Protein AF-A0A1B2ASF9-F1 (afdb_monomer_lite)

Organism: Loxosceles similis (NCBI:txid321804)

InterPro domains:
  IPR017946 PLC-like phosphodiesterase, TIM beta/alpha-barrel domain superfamily [G3DSA:3.20.20.190] (20-88)

Structure (mmCIF, N/CA/C/O backbone):
data_AF-A0A1B2ASF9-F1
#
_entry.id   AF-A0A1B2ASF9-F1
#
loop_
_atom_site.group_PDB
_atom_site.id
_atom_site.type_symbol
_atom_site.label_atom_id
_atom_site.label_alt_id
_atom_site.label_comp_id
_atom_site.label_asym_id
_atom_site.label_entity_id
_atom_site.label_seq_id
_atom_site.pdbx_PD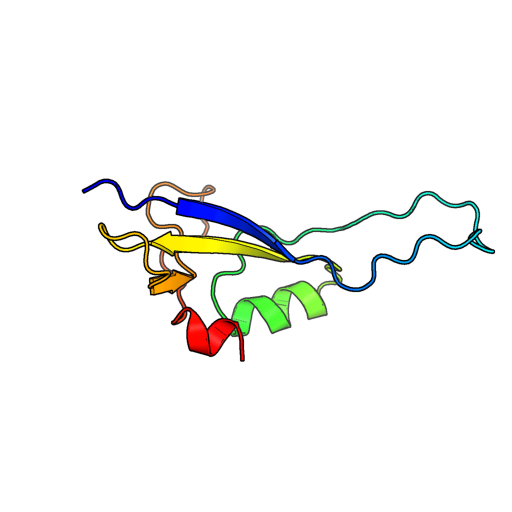B_ins_code
_atom_site.Cartn_x
_atom_site.Cartn_y
_atom_site.Cartn_z
_atom_site.occupancy
_atom_site.B_iso_or_equiv
_atom_site.auth_seq_id
_atom_site.auth_comp_id
_atom_site.auth_asym_id
_atom_site.auth_atom_id
_atom_site.pd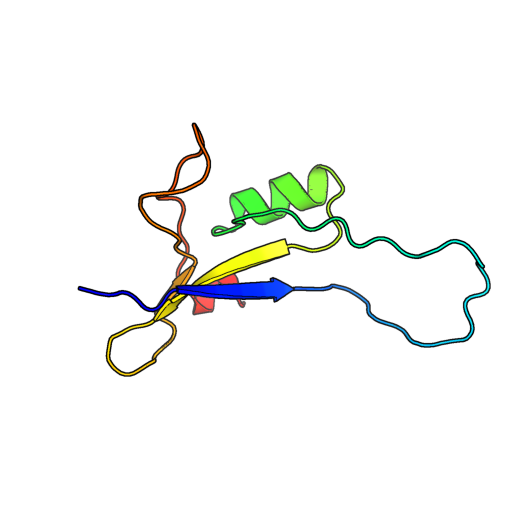bx_PDB_model_num
ATOM 1 N N . THR A 1 1 ? -4.094 9.410 20.955 1.00 42.78 1 THR A N 1
ATOM 2 C CA . THR A 1 1 ? -4.601 8.045 20.720 1.00 42.78 1 THR A CA 1
ATOM 3 C C . THR A 1 1 ? -3.526 7.321 19.952 1.00 42.78 1 THR A C 1
ATOM 5 O O . THR A 1 1 ? -3.180 7.793 18.881 1.00 42.78 1 THR A O 1
ATOM 8 N N . LEU A 1 2 ? -2.886 6.315 20.548 1.00 38.94 2 LEU A N 1
ATOM 9 C CA . LEU A 1 2 ? -1.880 5.505 19.858 1.00 38.94 2 LEU A CA 1
ATOM 10 C C . LEU A 1 2 ? -2.637 4.565 18.920 1.00 38.94 2 LEU A C 1
ATOM 12 O O . LEU A 1 2 ? -3.293 3.643 19.395 1.00 38.94 2 LEU A O 1
ATOM 16 N N . ASN A 1 3 ? -2.613 4.855 17.621 1.00 49.56 3 ASN A N 1
ATOM 17 C CA . ASN A 1 3 ? -2.958 3.855 16.621 1.00 49.56 3 ASN A CA 1
ATOM 18 C C . ASN A 1 3 ? -1.751 2.921 16.560 1.00 49.56 3 ASN A C 1
ATOM 20 O O . ASN A 1 3 ? -0.634 3.383 16.323 1.00 49.56 3 ASN A O 1
ATOM 24 N N . PHE A 1 4 ? -1.948 1.642 16.862 1.00 51.22 4 PHE A N 1
ATOM 25 C CA . PHE A 1 4 ? -0.912 0.651 16.614 1.00 51.22 4 PHE A CA 1
ATOM 26 C C . PHE A 1 4 ? -0.762 0.559 15.095 1.00 51.22 4 PHE A C 1
ATOM 28 O O . PHE A 1 4 ? -1.714 0.195 14.409 1.00 51.22 4 PHE A O 1
ATOM 35 N N . ILE A 1 5 ? 0.392 0.984 14.586 1.00 57.88 5 ILE A N 1
ATOM 36 C CA . ILE A 1 5 ? 0.784 0.812 13.188 1.00 57.88 5 ILE A CA 1
ATOM 37 C C . ILE A 1 5 ? 1.664 -0.427 13.165 1.00 57.88 5 ILE A C 1
ATOM 39 O O . ILE A 1 5 ? 2.642 -0.503 13.916 1.00 57.88 5 ILE A O 1
ATOM 43 N N . SER A 1 6 ? 1.291 -1.414 12.360 1.00 60.44 6 SER A N 1
ATOM 44 C CA . SER A 1 6 ? 2.143 -2.571 12.112 1.00 60.44 6 SER A CA 1
ATOM 45 C C . SER A 1 6 ? 2.577 -2.562 10.653 1.00 60.44 6 SER A C 1
ATOM 47 O O . SER A 1 6 ? 1.750 -2.377 9.761 1.00 60.44 6 SER A O 1
ATOM 49 N N . LEU A 1 7 ? 3.885 -2.714 10.459 1.00 61.16 7 LEU A N 1
ATOM 50 C CA . LEU A 1 7 ? 4.563 -2.686 9.169 1.00 61.16 7 LEU A CA 1
ATOM 51 C C . LEU A 1 7 ? 4.501 -4.095 8.563 1.00 61.16 7 LEU A C 1
ATOM 53 O O . LEU A 1 7 ? 5.029 -5.039 9.161 1.00 61.16 7 LEU A O 1
ATOM 57 N N . TYR A 1 8 ? 3.870 -4.254 7.402 1.00 63.88 8 TYR A N 1
ATOM 58 C CA . TYR A 1 8 ? 3.767 -5.541 6.711 1.00 63.88 8 TYR A CA 1
ATOM 59 C C . TYR A 1 8 ? 4.495 -5.500 5.375 1.00 63.88 8 TYR A C 1
ATOM 61 O O . TYR A 1 8 ? 4.331 -4.569 4.600 1.00 63.88 8 TYR A O 1
ATOM 69 N N . THR A 1 9 ? 5.261 -6.546 5.067 1.00 67.31 9 THR A N 1
ATOM 70 C CA . THR A 1 9 ? 5.876 -6.738 3.748 1.00 67.31 9 THR A CA 1
ATOM 71 C C . THR A 1 9 ? 5.178 -7.879 3.022 1.00 67.31 9 THR A C 1
ATOM 73 O O . THR A 1 9 ? 5.179 -9.013 3.504 1.00 67.31 9 THR A O 1
ATOM 76 N N . VAL A 1 10 ? 4.630 -7.599 1.841 1.00 63.38 10 VAL A N 1
ATOM 77 C CA . VAL A 1 10 ? 4.099 -8.621 0.938 1.00 63.38 10 VAL A CA 1
ATOM 78 C C . VAL A 1 10 ? 5.178 -8.974 -0.078 1.00 63.38 10 VAL A C 1
ATOM 80 O O . VAL A 1 10 ? 5.620 -8.139 -0.866 1.00 63.38 10 VAL A O 1
ATOM 83 N N . VAL A 1 11 ? 5.606 -10.235 -0.053 1.00 60.91 11 VAL A N 1
ATOM 84 C CA . VAL A 1 11 ? 6.531 -10.803 -1.033 1.00 60.91 11 VAL A CA 1
ATOM 85 C C . VAL A 1 11 ? 5.753 -11.712 -1.971 1.00 60.91 11 VAL A C 1
ATOM 87 O O . VAL A 1 11 ? 5.241 -12.751 -1.555 1.00 60.91 11 VAL A O 1
ATOM 90 N N . VAL A 1 12 ? 5.716 -11.362 -3.253 1.00 54.94 12 VAL A N 1
ATOM 91 C CA . VAL A 1 12 ? 5.210 -12.247 -4.304 1.00 54.94 12 VAL A CA 1
ATOM 92 C C . VAL A 1 12 ? 6.328 -13.207 -4.746 1.00 54.94 12 VAL A C 1
ATOM 94 O O . VAL A 1 12 ? 7.417 -12.787 -5.123 1.00 54.94 12 VAL A O 1
ATOM 97 N N . ASN A 1 13 ? 6.058 -14.518 -4.682 1.00 58.09 13 ASN A N 1
ATOM 98 C CA . ASN A 1 13 ? 6.910 -15.633 -5.145 1.00 58.09 13 ASN A CA 1
ATOM 99 C C . ASN A 1 13 ? 8.223 -15.913 -4.375 1.00 58.09 13 ASN A C 1
AT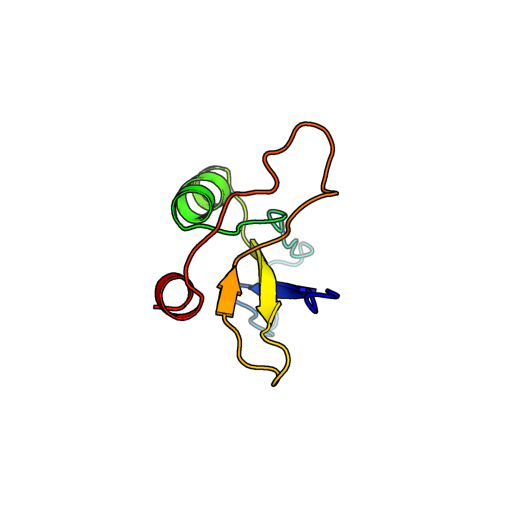OM 101 O O . ASN A 1 13 ? 9.334 -15.685 -4.859 1.00 58.09 13 ASN A O 1
ATOM 105 N N . GLY A 1 14 ? 8.114 -16.553 -3.206 1.00 56.72 14 GLY A N 1
ATOM 106 C CA . GLY A 1 14 ? 9.253 -17.128 -2.478 1.00 56.72 14 GLY A CA 1
ATOM 107 C C . GLY A 1 14 ? 9.431 -18.634 -2.709 1.00 56.72 14 GLY A C 1
ATOM 108 O O . GLY A 1 14 ? 9.012 -19.423 -1.873 1.00 56.72 14 GLY A O 1
ATOM 109 N N . HIS A 1 15 ? 10.065 -19.061 -3.808 1.00 57.78 15 HIS A N 1
ATOM 110 C CA . HIS A 1 15 ? 10.404 -20.482 -4.015 1.00 57.78 15 HIS A CA 1
ATOM 111 C C . HIS A 1 15 ? 11.841 -20.801 -3.544 1.00 57.78 15 HIS A C 1
ATOM 113 O O . HIS A 1 15 ? 12.806 -20.114 -3.914 1.00 57.78 15 HIS A O 1
ATOM 119 N N . VAL A 1 16 ? 11.973 -21.864 -2.735 1.00 63.16 16 VAL A N 1
ATOM 120 C CA . VAL A 1 16 ? 13.240 -22.470 -2.277 1.00 63.16 16 VAL A CA 1
ATOM 121 C C . VAL A 1 16 ? 13.460 -23.775 -3.044 1.00 63.16 16 VAL A C 1
ATOM 123 O O . VAL A 1 16 ? 13.323 -24.873 -2.519 1.00 63.16 16 VAL A O 1
ATOM 126 N N . GLU A 1 17 ? 13.791 -23.641 -4.323 1.00 68.94 17 GLU A N 1
ATOM 127 C CA . GLU A 1 17 ? 14.395 -24.715 -5.110 1.00 68.94 17 GLU A CA 1
ATOM 128 C C . GLU A 1 17 ? 15.851 -24.360 -5.418 1.00 68.94 17 GLU A C 1
ATOM 130 O O . GLU A 1 17 ? 16.261 -23.198 -5.310 1.00 68.94 17 GLU A O 1
ATOM 135 N N . LYS A 1 18 ? 16.653 -25.360 -5.801 1.00 65.94 18 LYS A N 1
ATOM 136 C CA . LYS A 1 18 ? 18.019 -25.138 -6.282 1.00 65.94 18 LYS A CA 1
ATOM 137 C C . LYS A 1 18 ? 17.930 -24.305 -7.563 1.00 65.94 18 LYS A C 1
ATOM 139 O O . LYS A 1 18 ? 17.621 -24.827 -8.629 1.00 65.94 18 LYS A O 1
ATOM 144 N N . ARG A 1 19 ? 18.126 -22.993 -7.432 1.00 72.06 19 ARG A N 1
ATOM 145 C CA . ARG A 1 19 ? 17.922 -22.046 -8.530 1.00 72.06 19 ARG A CA 1
ATOM 146 C C . ARG A 1 19 ? 18.915 -22.351 -9.648 1.00 72.06 19 ARG A C 1
ATOM 148 O O . ARG A 1 19 ? 20.109 -22.493 -9.393 1.00 72.06 19 ARG A O 1
ATOM 155 N N . ALA A 1 20 ? 18.409 -22.447 -10.877 1.00 82.25 20 ALA A N 1
ATOM 156 C CA . ALA A 1 20 ? 19.242 -22.570 -12.075 1.00 82.25 20 ALA A CA 1
ATOM 157 C C . ALA A 1 20 ? 20.171 -21.354 -12.246 1.00 82.25 20 ALA A C 1
ATOM 159 O O . ALA A 1 20 ? 21.241 -21.458 -12.838 1.00 82.25 20 ALA A O 1
ATOM 160 N N . ASP A 1 21 ? 19.761 -20.215 -11.690 1.00 84.31 21 ASP A N 1
ATOM 161 C CA . ASP A 1 21 ? 20.521 -18.978 -11.639 1.00 84.31 21 ASP A CA 1
ATOM 162 C C . ASP A 1 21 ? 21.178 -18.797 -10.264 1.00 84.31 21 ASP A C 1
ATOM 164 O O . ASP A 1 21 ? 20.505 -18.817 -9.230 1.00 84.31 21 ASP A O 1
ATOM 168 N N . SER A 1 22 ? 22.499 -18.608 -10.256 1.00 85.88 22 SER A N 1
ATOM 169 C CA . SER A 1 22 ? 23.301 -18.416 -9.045 1.00 85.88 22 SER A CA 1
ATOM 170 C C . SER A 1 22 ? 23.364 -16.965 -8.565 1.00 85.88 22 SER A C 1
ATOM 172 O O . SER A 1 22 ? 23.994 -16.691 -7.542 1.00 85.88 22 SER A O 1
ATOM 174 N N . ARG A 1 23 ? 22.776 -16.012 -9.298 1.00 88.50 23 ARG A N 1
ATOM 175 C CA . ARG A 1 23 ? 22.718 -14.611 -8.867 1.00 88.50 23 ARG A CA 1
ATOM 176 C C . ARG A 1 23 ? 21.877 -14.486 -7.596 1.00 88.50 23 ARG A C 1
ATOM 178 O O . ARG A 1 23 ? 20.867 -15.169 -7.422 1.00 88.50 23 ARG A O 1
ATOM 185 N N . LYS A 1 24 ? 22.291 -13.587 -6.696 1.00 87.69 24 LYS A N 1
ATOM 186 C CA . LYS A 1 24 ? 21.550 -13.306 -5.463 1.00 87.69 24 LYS A CA 1
ATOM 187 C C . LYS A 1 24 ? 20.190 -12.694 -5.825 1.00 87.69 24 LYS A C 1
ATOM 189 O O . LYS A 1 24 ? 20.176 -11.654 -6.483 1.00 87.69 24 LYS A O 1
ATOM 194 N N . PRO A 1 25 ? 19.066 -13.274 -5.384 1.00 87.69 25 PRO A N 1
ATOM 195 C CA . PRO A 1 25 ? 17.776 -12.624 -5.547 1.00 87.69 25 PRO A CA 1
ATOM 196 C C . PRO A 1 25 ? 17.673 -11.382 -4.666 1.00 87.69 25 PRO A C 1
ATOM 198 O O . PRO A 1 25 ? 18.116 -11.394 -3.514 1.00 87.69 25 PRO A O 1
ATOM 201 N N . ILE A 1 26 ? 17.083 -10.328 -5.222 1.00 89.44 26 ILE A N 1
ATOM 202 C CA . ILE A 1 26 ? 16.844 -9.056 -4.544 1.00 89.44 26 ILE A CA 1
ATOM 203 C C . ILE A 1 26 ? 15.344 -8.791 -4.535 1.00 89.44 26 ILE A C 1
ATOM 205 O O . ILE A 1 26 ? 14.685 -8.911 -5.571 1.00 89.44 26 ILE A O 1
ATOM 209 N N . TRP A 1 27 ? 14.842 -8.432 -3.357 1.00 89.88 27 TRP A N 1
ATOM 210 C CA . TRP A 1 27 ? 13.494 -7.921 -3.180 1.00 89.88 27 TRP A CA 1
ATOM 211 C C . TRP A 1 27 ? 13.574 -6.406 -3.142 1.00 89.88 27 TRP A C 1
ATOM 213 O O . TRP A 1 27 ? 14.183 -5.847 -2.230 1.00 89.88 27 TRP A O 1
ATOM 223 N N . ASP A 1 28 ? 13.022 -5.783 -4.171 1.00 94.75 28 ASP A N 1
ATOM 224 C CA . ASP A 1 28 ? 12.858 -4.344 -4.263 1.00 94.75 28 ASP A CA 1
ATOM 225 C C . ASP A 1 28 ? 11.465 -4.003 -3.737 1.00 94.75 28 ASP A C 1
ATOM 227 O O . ASP A 1 28 ? 10.453 -4.309 -4.376 1.00 94.75 28 ASP A O 1
ATOM 231 N N . ILE A 1 29 ? 11.433 -3.500 -2.503 1.00 95.06 29 ILE A N 1
ATOM 232 C CA . ILE A 1 29 ? 10.211 -3.339 -1.720 1.00 95.06 29 ILE A CA 1
ATOM 233 C C . ILE A 1 29 ? 9.821 -1.867 -1.732 1.00 95.06 29 ILE A C 1
ATOM 235 O O . ILE A 1 29 ? 10.492 -1.039 -1.111 1.00 95.06 29 ILE A O 1
ATOM 239 N N . ALA A 1 30 ? 8.714 -1.551 -2.397 1.00 94.50 30 ALA A N 1
ATOM 240 C CA . ALA A 1 30 ? 8.167 -0.206 -2.375 1.00 94.50 30 ALA A CA 1
ATOM 241 C C . ALA A 1 30 ? 7.623 0.121 -0.979 1.00 94.50 30 ALA A C 1
ATOM 243 O O . ALA A 1 30 ? 6.826 -0.624 -0.417 1.00 94.50 30 ALA A O 1
ATOM 244 N N . HIS A 1 31 ? 8.067 1.243 -0.421 1.00 93.69 31 HIS A N 1
ATOM 245 C CA . HIS A 1 31 ? 7.689 1.708 0.913 1.00 93.69 31 HIS A CA 1
ATOM 246 C C . HIS A 1 31 ? 6.293 2.356 0.893 1.00 93.69 31 HIS A C 1
ATOM 248 O O . HIS A 1 31 ? 6.007 3.139 -0.013 1.00 93.69 31 HIS A O 1
ATOM 254 N N . LYS A 1 32 ? 5.468 2.146 1.920 1.00 93.25 32 LYS A N 1
ATOM 255 C CA . LYS A 1 32 ? 4.219 2.840 2.284 1.00 93.25 32 LYS A CA 1
ATOM 256 C C . LYS A 1 32 ? 3.158 2.866 1.180 1.00 93.25 32 LYS A C 1
ATOM 258 O O . LYS A 1 32 ? 2.667 3.932 0.786 1.00 93.25 32 LYS A O 1
ATOM 263 N N . VAL A 1 33 ? 2.832 1.702 0.641 1.00 95.19 33 VAL A N 1
ATOM 264 C CA . VAL A 1 33 ? 1.898 1.509 -0.478 1.00 95.19 33 VAL A CA 1
ATOM 265 C C . VAL A 1 33 ? 0.471 1.357 0.059 1.00 95.19 33 VAL A C 1
ATOM 267 O O . VAL A 1 33 ? -0.133 0.304 -0.006 1.00 95.19 33 VAL A O 1
ATOM 270 N N . ASN A 1 3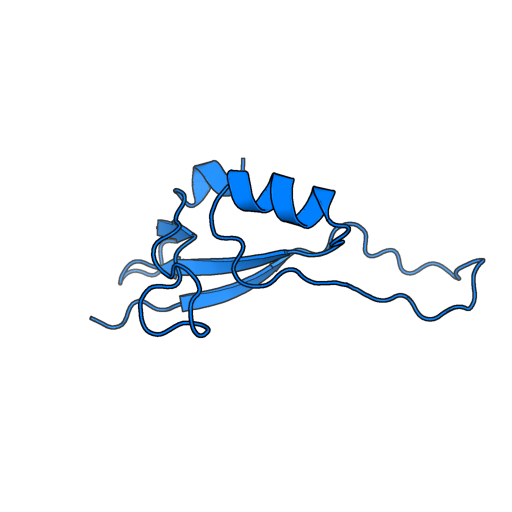4 ? -0.073 2.414 0.662 1.00 95.75 34 ASN A N 1
ATOM 271 C CA . ASN A 1 34 ? -1.310 2.322 1.457 1.00 95.75 34 ASN A CA 1
ATOM 272 C C . ASN A 1 34 ? -2.620 2.540 0.676 1.00 95.75 34 ASN A C 1
ATOM 274 O O . ASN A 1 34 ? -3.656 2.784 1.292 1.00 95.75 34 ASN A O 1
ATOM 278 N N . ASP A 1 35 ? -2.595 2.493 -0.656 1.00 96.31 35 ASP A N 1
ATOM 279 C CA . ASP A 1 35 ? -3.799 2.438 -1.491 1.00 96.31 35 ASP A CA 1
ATOM 280 C C . ASP A 1 35 ? -3.525 1.790 -2.851 1.00 96.31 35 ASP A C 1
ATOM 282 O O . ASP A 1 35 ? -2.373 1.577 -3.230 1.00 96.31 35 ASP A O 1
ATOM 286 N N . LEU A 1 36 ? -4.603 1.470 -3.567 1.00 97.00 36 LEU A N 1
ATOM 287 C CA . LEU A 1 36 ? -4.559 0.683 -4.798 1.00 97.00 36 LEU A CA 1
ATOM 288 C C . LEU A 1 36 ? -3.894 1.412 -5.974 1.00 97.00 36 LEU A C 1
ATOM 290 O O . LEU A 1 36 ? -3.271 0.765 -6.805 1.00 97.00 36 LEU A O 1
ATOM 294 N N . GLU A 1 37 ? -3.959 2.745 -6.038 1.00 96.94 37 GLU A N 1
ATOM 295 C CA . GLU A 1 37 ? -3.271 3.483 -7.109 1.00 96.94 37 GLU A CA 1
ATOM 296 C C . GLU A 1 37 ? -1.748 3.343 -6.972 1.00 96.94 37 GLU A C 1
ATOM 298 O O . GLU A 1 37 ? -1.045 3.201 -7.970 1.00 96.94 37 GLU A O 1
ATOM 303 N N . LEU A 1 38 ? -1.233 3.331 -5.734 1.00 96.25 38 LEU A N 1
ATOM 304 C CA . LEU A 1 38 ? 0.194 3.126 -5.481 1.00 96.25 38 LEU A CA 1
ATOM 305 C C . LEU A 1 38 ? 0.649 1.689 -5.767 1.00 96.25 38 LEU A C 1
ATOM 307 O O . LEU A 1 38 ? 1.829 1.479 -6.044 1.00 96.25 38 LEU A O 1
ATOM 311 N N . VAL A 1 39 ? -0.253 0.703 -5.688 1.00 95.81 39 VAL A N 1
ATOM 312 C CA . VAL A 1 39 ? 0.052 -0.679 -6.091 1.00 95.81 39 VAL A CA 1
ATOM 313 C C . VAL A 1 39 ? 0.419 -0.704 -7.567 1.00 95.81 39 VAL A C 1
ATOM 315 O O . VAL A 1 39 ? 1.502 -1.171 -7.920 1.00 95.81 39 VAL A O 1
ATOM 318 N N . ASP A 1 40 ? -0.456 -0.157 -8.409 1.00 96.75 40 ASP A N 1
ATOM 319 C CA . ASP A 1 40 ? -0.244 -0.117 -9.854 1.00 96.75 40 ASP A CA 1
ATOM 320 C C . ASP A 1 40 ? 0.989 0.724 -10.218 1.00 96.75 40 ASP A C 1
ATOM 322 O O . ASP A 1 40 ? 1.784 0.310 -11.062 1.00 96.75 40 ASP A O 1
ATOM 326 N N . GLU A 1 41 ? 1.184 1.868 -9.550 1.00 97.06 41 GLU A N 1
ATOM 327 C CA . GLU A 1 41 ? 2.351 2.740 -9.737 1.00 97.06 41 GLU A CA 1
ATOM 328 C C . GLU A 1 41 ? 3.661 1.991 -9.454 1.00 97.06 41 GLU A C 1
ATOM 330 O O . GLU A 1 41 ? 4.499 1.844 -10.344 1.00 97.06 41 GLU A O 1
ATOM 335 N N . TYR A 1 42 ? 3.836 1.456 -8.242 1.00 96.94 42 TYR A N 1
ATOM 336 C CA . TYR A 1 42 ? 5.128 0.896 -7.845 1.00 96.94 42 TYR A CA 1
ATOM 337 C C . TYR A 1 42 ? 5.429 -0.463 -8.475 1.00 96.94 42 TYR A C 1
ATOM 339 O O . TYR A 1 42 ? 6.595 -0.761 -8.745 1.00 96.94 42 TYR A O 1
ATOM 347 N N . LEU A 1 43 ? 4.412 -1.283 -8.752 1.00 95.12 43 LEU A N 1
ATOM 348 C CA . LEU A 1 43 ? 4.614 -2.492 -9.552 1.00 95.12 43 LEU A CA 1
ATOM 349 C C . LEU A 1 43 ? 4.960 -2.137 -11.005 1.00 95.12 43 LEU A C 1
ATOM 351 O O . LEU A 1 43 ? 5.825 -2.786 -11.597 1.00 95.12 43 LEU A O 1
ATOM 355 N N . GLY A 1 44 ? 4.340 -1.091 -11.565 1.00 97.00 44 GLY A N 1
ATOM 356 C CA . GLY A 1 44 ? 4.670 -0.553 -12.887 1.00 97.00 44 GLY A CA 1
ATOM 357 C C . GLY A 1 44 ? 6.103 -0.019 -12.985 1.00 97.00 44 GLY A C 1
ATOM 358 O O . GLY A 1 44 ? 6.759 -0.217 -14.010 1.00 97.00 44 GLY A O 1
ATOM 359 N N . ASP A 1 45 ? 6.614 0.571 -11.903 1.00 97.75 45 ASP A N 1
ATOM 360 C CA . ASP A 1 45 ? 7.990 1.075 -11.790 1.00 97.75 45 ASP A CA 1
ATOM 361 C C . ASP A 1 45 ? 9.043 -0.032 -11.581 1.00 97.75 45 ASP A C 1
ATOM 363 O O . ASP A 1 45 ? 10.245 0.218 -11.714 1.00 97.75 45 ASP A O 1
ATOM 367 N N . GLY A 1 46 ? 8.614 -1.270 -11.305 1.00 96.62 46 GLY A N 1
ATOM 368 C CA . GLY A 1 46 ? 9.483 -2.448 -11.224 1.00 96.62 46 GLY A CA 1
ATOM 369 C C . GLY A 1 46 ? 9.695 -3.022 -9.823 1.00 96.62 46 GLY A C 1
ATOM 370 O O . GLY A 1 46 ? 10.506 -3.944 -9.677 1.00 96.62 46 GLY A O 1
ATOM 371 N N . ALA A 1 47 ? 8.970 -2.538 -8.809 1.00 96.19 47 ALA A N 1
ATOM 372 C CA . ALA A 1 47 ? 8.985 -3.157 -7.489 1.00 96.19 47 ALA A CA 1
ATOM 373 C C . ALA A 1 47 ? 8.497 -4.612 -7.571 1.00 96.19 47 ALA A C 1
ATOM 375 O O . ALA A 1 47 ? 7.601 -4.960 -8.342 1.00 96.19 47 ALA A O 1
ATOM 376 N N . ASN A 1 48 ? 9.079 -5.479 -6.744 1.00 94.06 48 ASN A N 1
ATOM 377 C CA . ASN A 1 48 ? 8.681 -6.888 -6.643 1.00 94.06 48 ASN A CA 1
ATOM 378 C C . ASN A 1 48 ? 8.269 -7.294 -5.215 1.00 94.06 48 ASN A C 1
ATOM 380 O O . ASN A 1 48 ? 8.002 -8.466 -4.938 1.00 94.06 48 ASN A O 1
ATOM 384 N N . GLY A 1 49 ? 8.186 -6.311 -4.322 1.00 93.25 49 GLY A N 1
ATOM 385 C CA . GLY A 1 49 ? 7.527 -6.392 -3.031 1.00 93.25 49 GLY A CA 1
ATOM 386 C C . GLY A 1 49 ? 6.908 -5.043 -2.684 1.00 93.25 49 GLY A C 1
ATOM 387 O O . GLY A 1 49 ? 7.334 -4.004 -3.186 1.00 93.25 49 GLY A O 1
ATOM 388 N N . LEU A 1 50 ? 5.902 -5.062 -1.818 1.00 95.44 50 LEU A N 1
ATOM 389 C CA . LEU A 1 50 ? 5.233 -3.858 -1.328 1.00 95.44 50 LEU A CA 1
ATOM 390 C C . LEU A 1 50 ? 5.231 -3.890 0.199 1.00 95.44 50 LEU A C 1
ATOM 392 O O . LEU A 1 50 ? 5.048 -4.951 0.804 1.00 95.44 50 LEU A O 1
ATOM 396 N N . GLU A 1 51 ? 5.439 -2.737 0.818 1.00 94.81 51 GLU A N 1
ATOM 397 C CA . GLU A 1 51 ? 5.280 -2.533 2.252 1.00 94.81 51 GLU A CA 1
ATOM 398 C C . GLU A 1 51 ? 4.035 -1.681 2.530 1.00 94.81 51 GLU A C 1
ATOM 400 O O . GLU A 1 51 ? 3.766 -0.711 1.817 1.00 94.81 51 GLU A O 1
ATOM 405 N N . LEU A 1 52 ? 3.264 -2.100 3.538 1.00 93.44 52 LEU A N 1
ATOM 406 C CA . LEU A 1 52 ? 1.951 -1.573 3.906 1.00 93.44 52 LEU A CA 1
ATOM 407 C C . LEU A 1 52 ? 1.901 -1.275 5.407 1.00 93.44 52 LEU A C 1
ATOM 409 O O . LEU A 1 52 ? 2.271 -2.124 6.226 1.00 93.44 52 LEU A O 1
ATOM 413 N N . ASP A 1 53 ? 1.297 -0.147 5.768 1.00 94.38 53 ASP A N 1
ATOM 414 C CA . ASP A 1 53 ? 0.970 0.185 7.150 1.00 94.38 53 ASP A CA 1
ATOM 415 C C . ASP A 1 53 ? -0.460 -0.229 7.465 1.00 94.38 53 ASP A C 1
ATOM 417 O O . ASP A 1 53 ? -1.404 0.383 6.968 1.00 94.38 53 ASP A O 1
ATOM 421 N N . VAL A 1 54 ? -0.655 -1.195 8.357 1.00 95.06 54 VAL A N 1
ATOM 422 C CA . VAL A 1 54 ? -2.003 -1.531 8.831 1.00 95.06 54 VAL A CA 1
ATOM 423 C C . VAL A 1 54 ? -2.286 -0.765 10.116 1.00 95.06 54 VAL A C 1
ATOM 425 O O . VAL A 1 54 ? -1.590 -0.927 11.124 1.00 95.06 54 VAL A O 1
ATOM 428 N N . ALA A 1 55 ? -3.335 0.054 10.086 1.00 94.06 55 ALA A N 1
ATOM 429 C CA . ALA A 1 55 ? -3.881 0.707 11.262 1.00 94.06 55 ALA A CA 1
ATOM 430 C C . ALA A 1 55 ? -4.890 -0.213 11.953 1.00 94.06 55 ALA A C 1
ATOM 432 O O . ALA A 1 55 ? -5.830 -0.712 11.329 1.00 94.06 55 ALA A O 1
ATOM 433 N N . PHE A 1 56 ? -4.708 -0.400 13.259 1.00 94.81 56 PHE A N 1
ATOM 434 C CA . PHE A 1 56 ? -5.605 -1.199 14.087 1.00 94.81 56 PHE A CA 1
ATOM 435 C C . PHE A 1 56 ? -6.479 -0.326 14.984 1.00 94.81 56 PHE A C 1
ATOM 437 O O . PHE A 1 56 ? -6.032 0.685 15.542 1.00 94.81 56 PHE A O 1
ATOM 444 N N . THR A 1 57 ? -7.717 -0.766 15.187 1.00 93.69 57 THR A N 1
ATOM 445 C CA . THR A 1 57 ? -8.593 -0.250 16.237 1.00 93.69 57 THR A CA 1
ATOM 446 C C . THR A 1 57 ? -8.052 -0.620 17.628 1.00 93.69 57 THR A C 1
ATOM 448 O O . THR A 1 57 ? -7.139 -1.434 17.784 1.00 93.69 57 THR A O 1
ATOM 451 N N . LYS A 1 58 ? -8.619 -0.033 18.691 1.00 91.38 58 LYS A N 1
ATOM 452 C CA . LYS A 1 58 ? -8.167 -0.282 20.078 1.00 91.38 58 LYS A CA 1
ATOM 453 C C . LYS A 1 58 ? -8.337 -1.735 20.535 1.00 91.38 58 LYS A C 1
ATOM 455 O O . LYS A 1 58 ? -7.635 -2.161 21.444 1.00 91.38 58 LYS A O 1
ATOM 460 N N . ASP A 1 59 ? -9.285 -2.452 19.946 1.00 94.00 59 ASP A N 1
ATOM 461 C CA . ASP A 1 59 ? -9.559 -3.872 20.168 1.00 94.00 59 ASP A CA 1
ATOM 462 C C . ASP A 1 59 ? -8.705 -4.800 19.286 1.00 94.00 59 ASP A C 1
ATOM 464 O O . ASP A 1 59 ? -8.802 -6.015 19.424 1.00 94.00 59 ASP A O 1
ATOM 468 N N . GLY A 1 60 ? -7.829 -4.253 18.432 1.00 91.38 60 GLY A N 1
ATOM 469 C CA . GLY A 1 60 ? -6.908 -5.032 17.599 1.00 91.38 60 GLY A CA 1
ATOM 470 C C . GLY A 1 60 ? -7.495 -5.493 16.264 1.00 91.38 60 GLY A C 1
ATOM 471 O O . GLY A 1 60 ? -6.901 -6.347 15.610 1.00 91.38 60 GLY A O 1
ATOM 472 N N . THR A 1 61 ? -8.630 -4.933 15.840 1.00 94.69 61 THR A N 1
ATOM 473 C CA . THR A 1 61 ? -9.206 -5.187 14.515 1.00 94.69 61 THR A CA 1
ATOM 474 C C . THR A 1 61 ? -8.451 -4.368 13.466 1.00 94.69 61 THR A C 1
ATOM 476 O O . THR A 1 61 ? -8.225 -3.173 13.658 1.00 94.69 61 THR A O 1
ATOM 479 N N . ALA A 1 62 ? -8.035 -5.000 12.363 1.00 95.25 62 ALA A N 1
ATOM 480 C CA . ALA A 1 62 ? -7.411 -4.302 11.239 1.00 95.25 62 ALA A CA 1
ATOM 481 C C . ALA A 1 62 ? -8.455 -3.413 10.545 1.00 95.25 62 ALA A C 1
ATOM 483 O O . ALA A 1 62 ? -9.459 -3.915 10.045 1.00 95.25 62 ALA A O 1
ATOM 484 N N . GLU A 1 63 ? -8.240 -2.098 10.559 1.00 95.62 63 GLU A N 1
ATOM 485 C CA . GLU A 1 63 ? -9.203 -1.109 10.061 1.00 95.62 63 GLU A CA 1
ATOM 486 C C . GLU A 1 63 ? -8.900 -0.745 8.604 1.00 95.62 63 GLU A C 1
ATOM 488 O O . GLU A 1 63 ? -9.749 -0.872 7.726 1.00 95.62 63 GLU A O 1
ATOM 493 N N . LYS A 1 64 ? -7.669 -0.309 8.330 1.00 95.88 64 LYS A N 1
ATOM 494 C CA . LYS A 1 64 ? -7.289 0.258 7.031 1.00 95.88 64 LYS A CA 1
ATOM 495 C C . LYS A 1 64 ? -5.788 0.281 6.819 1.00 95.88 64 LYS A C 1
ATOM 497 O O . LYS A 1 64 ? -5.023 0.241 7.784 1.00 95.88 64 LYS A O 1
ATOM 502 N N . MET A 1 65 ? -5.389 0.445 5.566 1.00 96.56 65 MET A N 1
ATOM 503 C CA . MET A 1 65 ? -4.018 0.776 5.206 1.00 96.56 65 MET A CA 1
ATOM 504 C C . MET A 1 65 ? -3.797 2.270 5.453 1.00 96.56 65 MET A C 1
ATOM 506 O O . MET A 1 65 ? -4.452 3.103 4.824 1.00 96.56 65 MET A O 1
ATOM 510 N N . TYR A 1 66 ? -2.965 2.642 6.429 1.00 94.69 66 TYR A N 1
ATOM 511 C CA . TYR A 1 66 ? -2.750 4.040 6.814 1.00 94.69 66 TYR A CA 1
ATOM 512 C C . TYR A 1 66 ? -1.531 4.254 7.722 1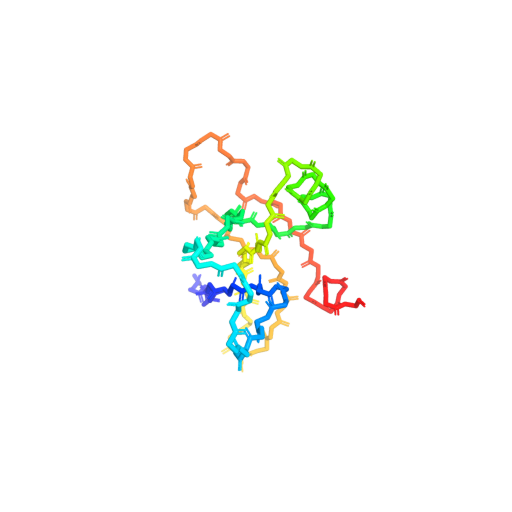.00 94.69 66 TYR A C 1
ATOM 514 O O . TYR A 1 66 ? -1.478 3.745 8.840 1.00 94.69 66 TYR A O 1
ATOM 522 N N . HIS A 1 67 ? -0.638 5.155 7.303 1.00 93.81 67 HIS A N 1
ATOM 523 C CA . HIS A 1 67 ? 0.523 5.586 8.092 1.00 93.81 67 HIS A CA 1
ATOM 524 C C . HIS A 1 67 ? 0.196 6.748 9.053 1.00 93.81 67 HIS A C 1
ATOM 526 O O . HIS A 1 67 ? 0.393 6.674 10.263 1.00 93.81 67 HIS A O 1
ATOM 532 N N . GLY A 1 68 ? -0.292 7.880 8.529 1.00 88.94 68 GLY A N 1
ATOM 533 C CA . GLY A 1 68 ? -0.443 9.122 9.299 1.00 88.94 68 GLY A CA 1
ATOM 534 C C . GLY A 1 68 ? 0.857 9.922 9.481 1.00 88.94 68 GLY A C 1
ATOM 535 O O . GLY A 1 68 ? 1.903 9.582 8.940 1.00 88.94 68 GLY A O 1
ATOM 536 N N . ILE A 1 69 ? 0.778 11.056 10.185 1.00 88.38 69 ILE A N 1
ATOM 537 C CA . ILE A 1 69 ? 1.906 11.986 10.405 1.00 88.38 69 ILE A CA 1
ATOM 538 C C . ILE A 1 69 ? 2.600 11.644 11.735 1.00 88.38 69 ILE A C 1
ATOM 540 O O . ILE A 1 69 ? 1.888 11.442 12.722 1.00 88.38 69 ILE A O 1
ATOM 544 N N . PRO A 1 70 ? 3.945 11.686 11.820 1.00 89.12 70 PRO A N 1
ATOM 545 C CA . PRO A 1 70 ? 4.915 12.026 10.767 1.00 89.12 70 PRO A CA 1
ATOM 546 C C . PRO A 1 70 ? 5.201 10.850 9.823 1.00 89.12 70 PRO A C 1
ATOM 548 O O . PRO A 1 70 ? 5.026 9.709 10.216 1.00 89.12 70 PRO A O 1
ATOM 551 N N . CYS A 1 71 ? 5.663 11.124 8.602 1.00 84.62 71 CYS A N 1
ATOM 552 C CA . CYS A 1 71 ? 6.169 10.113 7.666 1.00 84.62 71 CYS A CA 1
ATOM 553 C C . CYS A 1 71 ? 7.348 10.682 6.854 1.00 84.62 71 CYS A C 1
ATOM 555 O O . CYS A 1 71 ? 7.718 11.841 7.068 1.00 84.62 71 CYS A O 1
ATOM 557 N N . ASP A 1 72 ? 7.914 9.892 5.931 1.00 83.31 72 ASP A N 1
ATOM 558 C CA . ASP A 1 72 ? 8.987 10.317 5.019 1.00 83.31 72 ASP A CA 1
ATOM 559 C C . ASP A 1 72 ? 8.770 11.722 4.444 1.00 83.31 72 ASP A C 1
ATOM 561 O O . ASP A 1 72 ? 7.679 12.074 3.977 1.00 83.31 72 ASP A O 1
ATOM 565 N N . CYS A 1 73 ? 9.841 12.516 4.458 1.00 83.81 73 CYS A N 1
ATOM 566 C CA . CYS A 1 73 ? 9.832 13.910 4.034 1.00 83.81 73 CYS A CA 1
ATOM 567 C C . CYS A 1 73 ? 9.190 14.085 2.650 1.00 83.81 73 CYS A C 1
ATOM 569 O O . CYS A 1 73 ? 9.515 13.374 1.703 1.00 83.81 73 CYS A O 1
ATOM 571 N N . PHE A 1 74 ? 8.308 15.082 2.530 1.00 83.25 74 PHE A N 1
ATOM 572 C CA . PHE A 1 74 ? 7.642 15.490 1.282 1.00 83.25 74 PHE A CA 1
ATOM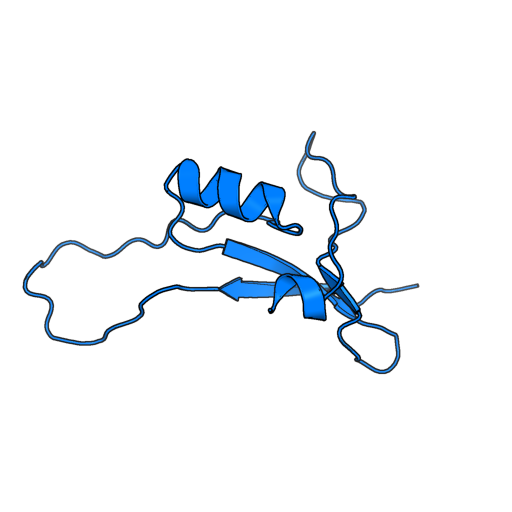 573 C C . PHE A 1 74 ? 6.705 14.457 0.644 1.00 83.25 74 PHE A C 1
ATOM 575 O O . PHE A 1 74 ? 6.126 14.734 -0.405 1.00 83.25 74 PHE A O 1
ATOM 582 N N . ARG A 1 75 ? 6.476 13.306 1.284 1.00 87.06 75 ARG A N 1
ATOM 583 C CA . ARG A 1 75 ? 5.496 12.328 0.819 1.00 87.06 75 ARG A CA 1
ATOM 584 C C . ARG A 1 75 ? 4.151 12.553 1.499 1.00 87.06 75 ARG A C 1
ATOM 586 O O . ARG A 1 75 ? 4.082 12.789 2.703 1.00 87.06 75 ARG A O 1
ATOM 593 N N . SER A 1 76 ? 3.050 12.421 0.757 1.00 86.31 76 SER A N 1
ATOM 594 C CA . SER A 1 76 ? 1.719 12.418 1.378 1.00 86.31 76 SER A CA 1
ATOM 595 C C . SER A 1 76 ? 1.620 11.266 2.385 1.00 86.31 76 SER A C 1
ATOM 597 O O . SER A 1 76 ? 1.858 10.109 2.035 1.00 86.31 76 SER A O 1
ATOM 599 N N . CYS A 1 77 ? 1.300 11.574 3.644 1.00 90.00 77 CYS A N 1
ATOM 600 C CA . CYS A 1 77 ? 1.137 10.580 4.715 1.00 90.00 77 CYS A CA 1
ATOM 601 C C . CYS A 1 77 ? -0.316 10.113 4.898 1.00 90.00 77 CYS A C 1
ATOM 603 O O . CYS A 1 77 ? -0.602 9.358 5.823 1.00 90.00 77 CYS A O 1
ATOM 605 N N . LYS A 1 78 ? -1.244 10.639 4.087 1.00 91.62 78 LYS A N 1
ATOM 606 C CA . LYS A 1 78 ? -2.696 10.500 4.297 1.00 91.62 78 LYS A CA 1
ATOM 607 C C . LYS A 1 78 ? -3.397 9.602 3.275 1.00 91.62 78 LYS A C 1
ATOM 609 O O . LYS A 1 78 ? -4.614 9.472 3.333 1.00 91.62 78 LYS A O 1
ATOM 614 N N . ARG A 1 79 ? -2.630 9.032 2.347 1.00 94.44 79 ARG A N 1
ATOM 615 C CA . ARG A 1 79 ? -3.078 8.003 1.405 1.00 94.44 79 ARG A CA 1
ATOM 616 C C . ARG A 1 79 ? -3.533 6.766 2.188 1.00 94.44 79 ARG A C 1
ATOM 618 O O . ARG A 1 79 ? -2.881 6.419 3.177 1.00 94.44 79 ARG A O 1
ATOM 625 N N . THR A 1 80 ? -4.699 6.225 1.841 1.00 96.25 80 THR A N 1
ATOM 626 C CA . THR A 1 80 ? -5.390 5.213 2.647 1.00 96.25 80 THR A CA 1
ATOM 627 C C . THR A 1 80 ? -6.381 4.401 1.829 1.00 96.25 80 THR A C 1
ATOM 629 O O . THR A 1 80 ? -6.970 4.921 0.883 1.00 96.25 80 THR A O 1
ATOM 632 N N . GLU A 1 81 ? -6.612 3.165 2.260 1.00 97.81 81 GLU A N 1
ATOM 633 C CA . GLU A 1 81 ? -7.613 2.255 1.714 1.00 97.81 81 GLU A CA 1
ATOM 634 C C . GLU A 1 81 ? -8.182 1.375 2.833 1.00 97.81 81 GLU A C 1
ATOM 636 O O . GLU A 1 81 ? -7.459 1.020 3.765 1.00 97.81 81 GLU A O 1
ATOM 641 N N . GLU A 1 82 ? -9.465 1.017 2.755 1.00 97.31 82 GLU A N 1
ATOM 642 C CA . GLU A 1 82 ? -10.084 0.088 3.715 1.00 97.31 82 GLU A CA 1
ATOM 643 C C . GLU A 1 82 ? -9.354 -1.262 3.706 1.00 97.31 82 GLU A C 1
ATOM 645 O O . GLU A 1 82 ? -9.005 -1.771 2.639 1.00 97.31 82 GLU A O 1
ATOM 650 N N . PHE A 1 83 ? -9.134 -1.868 4.880 1.00 96.00 83 PHE A N 1
ATOM 651 C CA . PHE A 1 83 ? -8.271 -3.051 4.986 1.00 96.00 83 PHE A CA 1
ATOM 652 C C . PHE A 1 83 ? -8.762 -4.196 4.097 1.00 96.00 83 PHE A C 1
ATOM 654 O O . PHE A 1 83 ? -7.979 -4.779 3.356 1.00 96.00 83 PHE A O 1
ATOM 661 N N . THR A 1 84 ? -10.063 -4.490 4.130 1.00 96.69 84 THR A N 1
ATOM 662 C CA . THR A 1 84 ? -10.639 -5.570 3.318 1.00 96.69 84 THR A CA 1
ATOM 663 C C . THR A 1 84 ? -10.533 -5.270 1.831 1.00 96.69 84 THR A C 1
ATOM 665 O O . THR A 1 84 ? -10.139 -6.143 1.077 1.00 96.69 84 THR A O 1
ATOM 668 N N . LYS A 1 85 ? -10.788 -4.022 1.420 1.00 97.56 85 LYS A N 1
ATOM 669 C CA . LYS A 1 85 ? -10.718 -3.618 0.011 1.00 97.56 85 LYS A CA 1
ATOM 670 C C . LYS A 1 85 ? -9.298 -3.700 -0.546 1.00 97.56 85 LYS A C 1
ATOM 672 O O . LYS A 1 85 ? -9.128 -3.978 -1.724 1.00 97.56 85 LYS A O 1
ATOM 677 N N . TYR A 1 86 ? -8.289 -3.438 0.280 1.00 95.25 86 TYR A N 1
ATOM 678 C CA . TYR A 1 86 ? -6.897 -3.591 -0.131 1.00 95.25 86 TYR A CA 1
ATOM 679 C C . TYR A 1 86 ? -6.493 -5.070 -0.288 1.00 95.25 86 TYR A C 1
ATOM 681 O O . TYR A 1 86 ? -5.608 -5.388 -1.075 1.00 95.25 86 TYR A O 1
ATOM 689 N N . MET A 1 87 ? -7.110 -5.964 0.490 1.00 93.81 87 MET A N 1
ATOM 690 C CA . MET A 1 87 ? -6.759 -7.388 0.551 1.00 93.81 87 MET A CA 1
ATOM 691 C C . MET A 1 87 ? -7.585 -8.287 -0.386 1.00 93.81 87 MET A C 1
ATOM 693 O O . MET A 1 87 ? -7.270 -9.476 -0.473 1.00 93.81 87 MET A O 1
ATOM 697 N N . ASP A 1 88 ? -8.625 -7.745 -1.026 1.00 92.88 88 ASP A N 1
ATOM 698 C CA . ASP A 1 88 ? -9.446 -8.416 -2.048 1.00 92.88 88 ASP A CA 1
ATOM 699 C C . ASP A 1 88 ? -8.666 -8.620 -3.363 1.00 92.88 88 ASP A C 1
ATOM 701 O O . ASP A 1 88 ? -8.779 -9.728 -3.944 1.00 92.88 88 ASP A O 1
#

Foldseek 3Di:
DDFDKDKDKDADDDDPDPDPDPDDDDQQEDEQQADDVSVCVVVVVPGRMYMFIFTADPVGHGFWTFQDPDDPPPDDRGRIDGPVVVVD

Radius of gyration: 15.13 Å; chains: 1; bounding box: 34×41×34 Å

Sequence (88 aa):
TLNFISLYTVVVNGHVEKRADSRKPIWDIAHKVNDLELVDEYLGDGANGLELDVAFTKDGTAEKMYHGIPCDCFRSCKRTEEFTKYMD

Secondary structure (DSSP, 8-state):
---EEEEEEEES----S--S--SPP---EES---SHHHHHHHHHTT-SEEEEEEEE-TTS-EEEE---SS-STTS-S---EEHHHHH-

pLDDT: mean 85.56, std 15.07, range [38.94, 97.81]